Protein AF-A0A2S8FXQ7-F1 (afdb_monomer_lite)

Organism: NCBI:txid124

Secondary structure (DSSP, 8-state):
------PPPPPPSS-HHHHHHIIIIIIHHHHHHHHHHHTHHHHTTHHHHHHHHHHHHSS-TT--HHHHHHHHHHHHHHHHHHHHHHHTT-HHHHHHHHHHHHHHHHHHHHHHHHHHHHHHTS---

Sequence (125 aa):
MPVEGELPKPDPPPSSLVLAWMLGVALFPIKFISLTAIGPCGLLMMPPLLGILGYLLTRNRWIRPLAIVFFLADAGLLSLGVVAAIHFGILAVAVAELIGVTICAIICACLFQRSASDYYYRPAT

Structure (mmCIF, N/CA/C/O backbone):
data_AF-A0A2S8FXQ7-F1
#
_entry.id   AF-A0A2S8FXQ7-F1
#
loop_
_atom_site.group_PDB
_atom_site.id
_atom_site.type_symbol
_atom_site.label_atom_id
_atom_site.label_alt_id
_atom_site.label_comp_id
_atom_site.label_asym_id
_atom_site.label_entity_id
_atom_site.label_seq_id
_atom_site.pdbx_PDB_ins_code
_atom_site.Cartn_x
_atom_site.Cartn_y
_atom_site.Cartn_z
_atom_site.occupancy
_atom_site.B_iso_or_equiv
_atom_site.auth_seq_id
_atom_site.auth_comp_id
_atom_site.auth_asym_id
_atom_site.auth_atom_id
_atom_site.pdbx_PDB_model_num
ATOM 1 N N . MET A 1 1 ? -36.026 -15.161 33.258 1.00 39.22 1 MET A N 1
ATOM 2 C CA . MET A 1 1 ? -35.121 -16.325 33.166 1.00 39.22 1 MET A CA 1
ATOM 3 C C . MET A 1 1 ? -33.881 -15.860 32.422 1.00 39.22 1 MET A C 1
ATOM 5 O O . MET A 1 1 ? -34.058 -15.395 31.301 1.00 39.22 1 MET A O 1
ATOM 9 N N . PRO A 1 2 ? -32.683 -15.864 33.023 1.00 39.41 2 PRO A N 1
ATOM 10 C CA . PRO A 1 2 ? -31.464 -15.580 32.284 1.00 39.41 2 PRO A CA 1
ATOM 11 C C . PRO A 1 2 ? -31.043 -16.859 31.548 1.00 39.41 2 PRO A C 1
ATOM 13 O O . PRO A 1 2 ? -30.916 -17.911 32.163 1.00 39.41 2 PRO A O 1
ATOM 16 N N . VAL A 1 3 ? -30.901 -16.770 30.229 1.00 48.28 3 VAL A N 1
ATOM 17 C CA . VAL A 1 3 ? -30.165 -17.730 29.394 1.00 48.28 3 VAL A CA 1
ATOM 18 C C . VAL A 1 3 ? -29.397 -16.834 28.421 1.00 48.28 3 VAL A C 1
ATOM 20 O O . VAL A 1 3 ? -29.976 -16.303 27.480 1.00 48.28 3 VAL A O 1
ATOM 23 N N . GLU A 1 4 ? -28.210 -16.344 28.781 1.00 47.78 4 GLU A N 1
ATOM 24 C CA . GLU A 1 4 ? -26.935 -17.072 28.639 1.00 47.78 4 GLU A CA 1
ATOM 25 C C . GLU A 1 4 ? -26.847 -17.822 27.306 1.00 47.78 4 GLU A C 1
ATOM 27 O O . GLU A 1 4 ? -26.623 -19.022 27.228 1.00 47.78 4 GLU A O 1
ATOM 32 N N . GLY A 1 5 ? -27.046 -17.077 26.224 1.00 49.47 5 GLY A N 1
ATOM 33 C CA . GLY A 1 5 ? -26.343 -17.325 24.978 1.00 49.47 5 GLY A CA 1
ATOM 34 C C . GLY A 1 5 ? -25.309 -16.224 24.807 1.00 49.47 5 GLY A C 1
ATOM 35 O O . GLY A 1 5 ? -25.539 -15.301 24.028 1.00 49.47 5 GLY A O 1
ATOM 36 N N . GLU A 1 6 ? -24.199 -16.274 25.553 1.00 49.22 6 GLU A N 1
ATOM 37 C CA . GLU A 1 6 ? -22.968 -15.629 25.087 1.00 49.22 6 GLU A CA 1
ATOM 38 C C . GLU A 1 6 ? -22.654 -16.275 23.736 1.00 49.22 6 GLU A C 1
ATOM 40 O O . GLU A 1 6 ? -22.040 -17.337 23.656 1.00 49.22 6 GLU A O 1
ATOM 45 N N . LEU A 1 7 ? -23.161 -15.672 22.657 1.00 52.75 7 LEU A N 1
ATOM 46 C CA . LEU A 1 7 ? -22.653 -15.934 21.323 1.00 52.75 7 LEU A CA 1
ATOM 47 C C . LEU A 1 7 ? -21.140 -15.753 21.442 1.00 52.75 7 LEU A C 1
ATOM 49 O O . LEU A 1 7 ? -20.722 -14.673 21.881 1.00 52.75 7 LEU A O 1
ATOM 53 N N . PRO A 1 8 ? -20.330 -16.787 21.148 1.00 46.47 8 PRO A N 1
ATOM 54 C CA . PRO A 1 8 ? -18.890 -16.686 21.288 1.00 46.47 8 PRO A CA 1
ATOM 55 C C . PRO A 1 8 ? -18.456 -15.438 20.529 1.00 46.47 8 PRO A C 1
ATOM 57 O O . PRO A 1 8 ? -18.696 -15.332 19.323 1.00 46.47 8 PRO A O 1
ATOM 60 N N . LYS A 1 9 ? -17.903 -14.454 21.259 1.00 53.34 9 LYS A N 1
ATOM 61 C CA . LYS A 1 9 ? -17.283 -13.277 20.647 1.00 53.34 9 LYS A CA 1
ATOM 62 C C . LYS A 1 9 ? -16.338 -13.832 19.589 1.00 53.34 9 LYS A C 1
ATOM 64 O O . LYS A 1 9 ? -15.459 -14.605 19.969 1.00 53.34 9 LYS A O 1
ATOM 69 N N . PRO A 1 10 ? -16.537 -13.520 18.299 1.00 50.59 10 PRO A N 1
ATOM 70 C CA . PRO A 1 10 ? -15.670 -14.052 17.270 1.00 50.59 10 PRO A CA 1
ATOM 71 C C . PRO A 1 10 ? -14.243 -13.656 17.633 1.00 50.59 10 PRO A C 1
ATOM 73 O O . PRO A 1 10 ? -13.962 -12.471 17.847 1.00 50.59 10 PRO A O 1
ATOM 76 N N . ASP A 1 11 ? -13.382 -14.665 17.780 1.00 48.84 11 ASP A N 1
ATOM 77 C CA . ASP A 1 11 ? -11.964 -14.466 18.037 1.00 48.84 11 ASP A CA 1
ATOM 78 C C . ASP A 1 11 ? -11.444 -13.428 17.038 1.00 48.84 11 ASP A C 1
ATOM 80 O O . ASP A 1 11 ? -11.709 -13.547 15.834 1.00 48.84 11 ASP A O 1
ATOM 84 N N . PRO A 1 12 ? -10.761 -12.367 17.502 1.00 53.75 12 PRO A N 1
ATOM 85 C CA . PRO A 1 12 ? -10.346 -11.301 16.614 1.00 53.75 12 PRO A CA 1
ATOM 86 C C . PRO A 1 12 ? -9.406 -11.879 15.542 1.00 53.75 12 PRO A C 1
ATOM 88 O O . PRO A 1 12 ? -8.351 -12.418 15.895 1.00 53.75 12 PRO A O 1
ATOM 91 N N . PRO A 1 13 ? -9.719 -11.747 14.236 1.00 50.25 13 PRO A N 1
ATOM 92 C CA . PRO A 1 13 ? -8.735 -12.014 13.197 1.00 50.25 13 PRO A CA 1
ATOM 93 C C . PRO A 1 13 ? -7.546 -11.054 13.388 1.00 50.25 13 PRO A C 1
ATOM 95 O O . PRO A 1 13 ? -7.691 -9.975 13.976 1.00 50.25 13 PRO A O 1
ATOM 98 N N . PRO A 1 14 ? -6.343 -11.474 12.975 1.00 49.78 14 PRO A N 1
ATOM 99 C CA . PRO A 1 14 ? -5.192 -11.583 13.854 1.00 49.78 14 PRO A CA 1
ATOM 100 C C . PRO A 1 14 ? -4.690 -10.252 14.411 1.00 49.78 14 PRO A C 1
ATOM 102 O O . PRO A 1 14 ? -4.868 -9.174 13.842 1.00 49.78 14 PRO A O 1
ATOM 105 N N . SER A 1 15 ? -4.025 -10.393 15.561 1.00 55.78 15 SER A N 1
ATOM 106 C CA . SER A 1 15 ? -3.300 -9.375 16.315 1.00 55.78 15 SER A CA 1
ATOM 107 C C . SER A 1 15 ? -2.642 -8.344 15.400 1.00 55.78 15 SER A C 1
ATOM 109 O O . SER A 1 15 ? -2.075 -8.678 14.365 1.00 55.78 15 SER A O 1
ATOM 111 N N . SER A 1 16 ? -2.669 -7.076 15.806 1.00 55.47 16 SER A N 1
ATOM 112 C CA . SER A 1 16 ? -2.030 -5.930 15.133 1.00 55.47 16 SER A CA 1
ATOM 113 C C . SER A 1 16 ? -0.624 -6.197 14.567 1.00 55.47 16 SER A C 1
ATOM 115 O O . SER A 1 16 ? -0.186 -5.489 13.670 1.00 55.47 16 SER A O 1
ATOM 117 N N . LEU A 1 17 ? 0.068 -7.213 15.088 1.00 56.84 17 LEU A N 1
ATOM 118 C CA . LEU A 1 17 ? 1.322 -7.777 14.601 1.00 56.84 17 LEU A CA 1
ATOM 119 C C . LEU A 1 17 ? 1.236 -8.358 13.183 1.00 56.84 17 LEU A C 1
ATOM 121 O O . LEU A 1 17 ? 2.110 -8.062 12.383 1.00 56.84 17 LEU A O 1
ATOM 125 N N . VAL A 1 18 ? 0.200 -9.127 12.839 1.00 64.88 18 VAL A N 1
ATOM 126 C CA . VAL A 1 18 ? 0.021 -9.671 11.480 1.00 64.88 18 VAL A CA 1
ATOM 127 C C . VAL A 1 18 ? -0.313 -8.557 10.498 1.00 64.88 18 VAL A C 1
ATOM 129 O O . VAL A 1 18 ? 0.243 -8.520 9.408 1.00 64.88 18 VAL A O 1
ATOM 132 N N . LEU A 1 19 ? -1.144 -7.591 10.900 1.00 62.19 19 LEU A N 1
ATOM 133 C CA . LEU A 1 19 ? -1.443 -6.425 10.067 1.00 62.19 19 LEU A CA 1
ATOM 134 C C . LEU A 1 19 ? -0.181 -5.575 9.831 1.00 62.19 19 LEU A C 1
ATOM 136 O O . LEU A 1 19 ? 0.113 -5.202 8.698 1.00 62.19 19 LEU A O 1
ATOM 140 N N . ALA A 1 20 ? 0.602 -5.328 10.888 1.00 61.28 20 ALA A N 1
ATOM 141 C CA . ALA A 1 20 ? 1.895 -4.650 10.805 1.00 61.28 20 ALA A CA 1
ATOM 142 C C . ALA A 1 20 ? 2.919 -5.443 9.975 1.00 61.28 20 ALA A C 1
ATOM 144 O O . ALA A 1 20 ? 3.713 -4.847 9.253 1.00 61.28 20 ALA A O 1
ATOM 145 N N . TRP A 1 21 ? 2.877 -6.774 10.032 1.00 62.72 21 TRP A N 1
ATOM 146 C CA . TRP A 1 21 ? 3.714 -7.652 9.221 1.00 62.72 21 TRP A CA 1
ATOM 147 C C . TRP A 1 21 ? 3.315 -7.596 7.743 1.00 62.72 21 TRP A C 1
ATOM 149 O O . TRP A 1 21 ? 4.183 -7.436 6.895 1.00 62.72 21 TRP A O 1
ATOM 159 N N . MET A 1 22 ? 2.019 -7.611 7.415 1.00 63.53 22 MET A N 1
ATOM 160 C CA . MET A 1 22 ? 1.543 -7.428 6.036 1.00 63.53 22 MET A CA 1
ATOM 161 C C . MET A 1 22 ? 1.900 -6.034 5.489 1.00 63.53 22 MET A C 1
ATOM 163 O O . MET A 1 22 ? 2.302 -5.910 4.335 1.00 63.53 22 MET A O 1
ATOM 167 N N . LEU A 1 23 ? 1.852 -4.995 6.329 1.00 65.44 23 LEU A N 1
ATOM 168 C CA . LEU A 1 23 ? 2.324 -3.646 5.994 1.00 65.44 23 LEU A CA 1
ATOM 169 C C . LEU A 1 23 ? 3.836 -3.578 5.744 1.00 65.44 23 LEU A C 1
ATOM 171 O O . LEU A 1 23 ? 4.276 -2.976 4.768 1.00 65.44 23 LEU A O 1
ATOM 175 N N . GLY A 1 24 ? 4.637 -4.169 6.629 1.00 64.00 24 GLY A N 1
ATOM 176 C CA . GLY A 1 24 ? 6.095 -4.069 6.577 1.00 64.00 24 GLY A CA 1
ATOM 177 C C . GLY A 1 24 ? 6.745 -5.011 5.566 1.00 64.00 24 GLY A C 1
ATOM 178 O O . GLY A 1 24 ? 7.696 -4.626 4.901 1.00 64.00 24 GLY A O 1
ATOM 179 N N . VAL A 1 25 ? 6.241 -6.237 5.427 1.00 67.75 25 VAL A N 1
ATOM 180 C CA . VAL A 1 25 ? 6.875 -7.281 4.607 1.00 67.75 25 VAL A CA 1
ATOM 181 C C . VAL A 1 25 ? 6.336 -7.299 3.183 1.00 67.75 25 VAL A C 1
ATOM 183 O O . VAL A 1 25 ? 7.106 -7.554 2.264 1.00 67.75 25 VAL A O 1
ATOM 186 N N . ALA A 1 26 ? 5.050 -7.002 2.971 1.00 69.00 26 ALA A N 1
ATOM 187 C CA . ALA A 1 26 ? 4.467 -7.049 1.630 1.00 69.00 26 ALA A CA 1
ATOM 188 C C . ALA A 1 26 ? 4.435 -5.675 0.944 1.00 69.00 26 ALA A C 1
ATOM 190 O O . ALA A 1 26 ? 4.854 -5.560 -0.204 1.00 69.00 26 ALA A O 1
ATOM 191 N N . LEU A 1 27 ? 3.985 -4.618 1.632 1.00 71.69 27 LEU A N 1
ATOM 192 C CA . LEU A 1 27 ? 3.818 -3.300 0.999 1.00 71.69 27 LEU A CA 1
ATOM 193 C C . LEU A 1 27 ? 5.129 -2.509 0.884 1.00 71.69 27 LEU A C 1
ATOM 195 O O . LEU A 1 27 ? 5.305 -1.774 -0.087 1.00 71.69 27 LEU A O 1
ATOM 199 N N . PHE A 1 28 ? 6.068 -2.668 1.821 1.00 77.12 28 PHE A N 1
ATOM 200 C CA . PHE A 1 28 ? 7.346 -1.948 1.769 1.00 77.12 28 PHE A CA 1
ATOM 201 C C . PHE A 1 28 ? 8.195 -2.315 0.535 1.00 77.12 28 PHE A C 1
ATOM 203 O O . PHE A 1 28 ? 8.617 -1.395 -0.169 1.00 77.12 28 PHE A O 1
ATOM 210 N N . PRO A 1 29 ? 8.407 -3.606 0.189 1.00 78.94 29 PRO A N 1
ATOM 211 C CA . PRO A 1 29 ? 9.167 -3.959 -1.010 1.00 78.94 29 PRO A CA 1
ATOM 212 C C . PRO A 1 29 ? 8.481 -3.515 -2.303 1.00 78.94 29 PRO A C 1
ATOM 214 O O . PRO A 1 29 ? 9.160 -3.033 -3.205 1.00 78.94 29 PRO A O 1
ATOM 217 N N . ILE A 1 30 ? 7.147 -3.611 -2.383 1.00 79.38 30 ILE A N 1
ATOM 218 C CA . ILE A 1 30 ? 6.380 -3.174 -3.562 1.00 79.38 30 ILE A CA 1
ATOM 219 C C . ILE A 1 30 ? 6.600 -1.679 -3.804 1.00 79.38 30 ILE A C 1
ATOM 221 O O . ILE A 1 30 ? 6.974 -1.284 -4.903 1.00 79.38 30 ILE A O 1
ATOM 225 N N . LYS A 1 31 ? 6.483 -0.849 -2.763 1.00 76.88 31 LYS A N 1
ATOM 226 C CA . LYS A 1 31 ? 6.715 0.598 -2.890 1.00 76.88 31 LYS A CA 1
ATOM 227 C C . LYS A 1 31 ? 8.163 0.955 -3.189 1.00 76.88 31 LYS A C 1
ATOM 229 O O . LYS A 1 31 ? 8.419 1.945 -3.869 1.00 76.88 31 LYS A O 1
ATOM 234 N N . PHE A 1 32 ? 9.114 0.169 -2.694 1.00 77.94 32 PHE A N 1
ATOM 235 C CA . PHE A 1 32 ? 10.524 0.352 -3.023 1.00 77.94 32 PHE A CA 1
ATOM 236 C C . PHE A 1 32 ? 10.807 0.038 -4.503 1.00 77.94 32 PHE A C 1
ATOM 238 O O . PHE A 1 32 ? 11.538 0.770 -5.171 1.00 77.94 32 PHE A O 1
ATOM 245 N N . ILE A 1 33 ? 10.172 -1.001 -5.048 1.00 78.81 33 ILE A N 1
ATOM 246 C CA . ILE A 1 33 ? 10.229 -1.328 -6.478 1.00 78.81 33 ILE A CA 1
ATOM 247 C C . ILE A 1 33 ? 9.589 -0.203 -7.305 1.00 78.81 33 ILE A C 1
ATOM 249 O O . ILE A 1 33 ? 10.203 0.272 -8.257 1.00 78.81 33 ILE A O 1
ATOM 253 N N . SER A 1 34 ? 8.423 0.307 -6.901 1.00 72.44 34 SER A N 1
ATOM 254 C CA . SER A 1 34 ? 7.781 1.452 -7.565 1.00 72.44 34 SER A CA 1
ATOM 255 C C . SER A 1 34 ? 8.647 2.716 -7.534 1.00 72.44 34 SER A C 1
ATOM 257 O O . SER A 1 34 ? 8.745 3.425 -8.533 1.00 72.44 34 SER A O 1
ATOM 259 N N . LEU A 1 35 ? 9.329 2.992 -6.416 1.00 78.25 35 LEU A N 1
ATOM 260 C CA . LEU A 1 35 ? 10.253 4.124 -6.290 1.00 78.25 35 LEU A CA 1
ATOM 261 C C . LEU A 1 35 ? 11.453 4.002 -7.233 1.00 78.25 35 LEU A C 1
ATOM 263 O O . LEU A 1 35 ? 11.851 4.982 -7.860 1.00 78.25 35 LEU A O 1
ATOM 267 N N . THR A 1 36 ? 12.032 2.808 -7.336 1.00 76.00 36 THR A N 1
ATOM 268 C CA . THR A 1 36 ? 13.202 2.578 -8.194 1.00 76.00 36 THR A CA 1
ATOM 269 C C . THR A 1 36 ? 12.844 2.541 -9.680 1.00 76.00 36 THR A C 1
ATOM 271 O O . THR A 1 36 ? 13.638 3.002 -10.494 1.00 76.00 36 THR A O 1
ATOM 274 N N . ALA A 1 37 ? 11.651 2.058 -10.042 1.00 75.69 37 ALA A N 1
ATOM 275 C CA . ALA A 1 37 ? 11.226 1.925 -11.435 1.00 75.69 37 ALA A CA 1
ATOM 276 C C . ALA A 1 37 ? 10.533 3.170 -12.015 1.00 75.69 37 ALA A C 1
ATOM 278 O O . ALA A 1 37 ? 10.748 3.498 -13.177 1.00 75.69 37 ALA A O 1
ATOM 279 N N . ILE A 1 38 ? 9.705 3.862 -11.226 1.00 71.81 38 ILE A N 1
ATOM 280 C CA . ILE A 1 38 ? 8.897 5.018 -11.670 1.00 71.81 38 ILE A CA 1
ATOM 281 C C . ILE A 1 38 ? 9.526 6.348 -11.193 1.00 71.81 38 ILE A C 1
ATOM 283 O O . ILE A 1 38 ? 9.020 7.443 -11.449 1.00 71.81 38 ILE A O 1
ATOM 287 N N . GLY A 1 39 ? 10.664 6.283 -10.493 1.00 72.38 39 GLY A N 1
ATOM 288 C CA . GLY A 1 39 ? 11.428 7.446 -10.051 1.00 72.38 39 GLY A CA 1
ATOM 289 C C . GLY A 1 39 ? 10.643 8.335 -9.069 1.00 72.38 39 GLY A C 1
ATOM 290 O O . GLY A 1 39 ? 10.005 7.821 -8.147 1.00 72.38 39 GLY A O 1
ATOM 291 N N . PRO A 1 40 ? 10.655 9.675 -9.220 1.00 70.62 40 PRO A N 1
ATOM 292 C CA . PRO A 1 40 ? 10.051 10.599 -8.252 1.00 70.62 40 PRO A CA 1
ATOM 293 C C . PRO A 1 40 ? 8.528 10.447 -8.111 1.00 70.62 40 PRO A C 1
ATOM 295 O O . PRO A 1 40 ? 7.962 10.881 -7.111 1.00 70.62 40 PRO A O 1
ATOM 298 N N . CYS A 1 41 ? 7.851 9.791 -9.056 1.00 68.81 41 CYS A N 1
ATOM 299 C CA . CYS A 1 41 ? 6.436 9.454 -8.912 1.00 68.81 41 CYS A CA 1
ATOM 300 C C . CYS A 1 41 ? 6.201 8.375 -7.841 1.00 68.81 41 CYS A C 1
ATOM 302 O O . CYS A 1 41 ? 5.209 8.448 -7.119 1.00 68.81 41 CYS A O 1
ATOM 304 N N . GLY A 1 42 ? 7.130 7.430 -7.655 1.00 63.34 42 GLY A N 1
ATOM 305 C CA . GLY A 1 42 ? 7.031 6.415 -6.599 1.00 63.34 42 GLY A CA 1
ATOM 306 C C . GLY A 1 42 ? 7.193 6.986 -5.182 1.00 63.34 42 GLY A C 1
ATOM 307 O O . GLY A 1 42 ? 6.705 6.406 -4.214 1.00 63.34 42 GLY A O 1
ATOM 308 N N . LEU A 1 43 ? 7.787 8.179 -5.043 1.00 70.25 43 LEU A N 1
ATOM 309 C CA . LEU A 1 43 ? 7.855 8.922 -3.775 1.00 70.25 43 LEU A CA 1
ATOM 310 C C . LEU A 1 43 ? 6.460 9.318 -3.267 1.00 70.25 43 LEU A C 1
ATOM 312 O O . LEU A 1 43 ? 6.230 9.321 -2.059 1.00 70.25 43 LEU A O 1
ATOM 316 N N . LEU A 1 44 ? 5.508 9.577 -4.173 1.00 69.94 44 LEU A N 1
ATOM 317 C CA . LEU A 1 44 ? 4.121 9.914 -3.827 1.00 69.94 44 LEU A CA 1
ATOM 318 C C . LEU A 1 44 ? 3.345 8.731 -3.233 1.00 69.94 44 LEU A C 1
ATOM 320 O O . LEU A 1 44 ? 2.292 8.934 -2.637 1.00 69.94 44 LEU A O 1
ATOM 324 N N . MET A 1 45 ? 3.869 7.508 -3.351 1.00 68.50 45 MET A N 1
ATOM 325 C CA . MET A 1 45 ? 3.257 6.286 -2.818 1.00 68.50 45 MET A CA 1
ATOM 326 C C . MET A 1 45 ? 3.683 5.989 -1.371 1.00 68.50 45 MET A C 1
ATOM 328 O O . MET A 1 45 ? 3.087 5.150 -0.695 1.00 68.50 45 MET A O 1
ATOM 332 N N . MET A 1 46 ? 4.704 6.683 -0.859 1.00 68.81 46 MET A N 1
ATOM 333 C CA . MET A 1 46 ? 5.232 6.510 0.501 1.00 68.81 46 MET A CA 1
ATOM 334 C C . MET A 1 46 ? 4.387 7.138 1.635 1.00 68.81 46 MET A C 1
ATOM 336 O O . MET A 1 46 ? 4.309 6.520 2.701 1.00 68.81 46 MET A O 1
ATOM 340 N N . PRO A 1 47 ? 3.714 8.299 1.468 1.00 72.00 47 PRO A N 1
ATOM 341 C CA . PRO A 1 47 ? 2.963 8.961 2.540 1.00 72.00 47 PRO A CA 1
ATOM 342 C C . PRO A 1 47 ? 1.881 8.105 3.217 1.00 72.00 47 PRO A C 1
ATOM 344 O O . PRO A 1 47 ? 1.815 8.141 4.446 1.00 72.00 47 PRO A O 1
ATOM 347 N N . PRO A 1 48 ? 1.073 7.290 2.506 1.00 67.81 48 PRO A N 1
ATOM 348 C CA . PRO A 1 48 ? 0.122 6.389 3.156 1.00 67.81 48 PRO A CA 1
ATOM 349 C C . PRO A 1 48 ? 0.817 5.343 4.033 1.00 67.81 48 PRO A C 1
ATOM 351 O O . PRO A 1 48 ? 0.321 5.027 5.111 1.00 67.81 48 PRO A O 1
ATOM 354 N N . LEU A 1 49 ? 1.998 4.852 3.622 1.00 68.38 49 LEU A N 1
ATOM 355 C CA . LEU A 1 49 ? 2.768 3.896 4.424 1.00 68.38 49 LEU A CA 1
ATOM 356 C C . LEU A 1 49 ? 3.244 4.540 5.730 1.00 68.38 49 LEU A C 1
ATOM 358 O O . LEU A 1 49 ? 3.092 3.961 6.802 1.00 68.38 49 LEU A O 1
ATOM 362 N N . LEU A 1 50 ? 3.796 5.754 5.637 1.00 70.50 50 LEU A N 1
ATOM 363 C CA . LEU A 1 50 ? 4.264 6.522 6.791 1.00 70.50 50 LEU A CA 1
ATOM 364 C C . LEU A 1 50 ? 3.104 6.923 7.708 1.00 70.50 50 LEU A C 1
ATOM 366 O O . LEU A 1 50 ? 3.240 6.864 8.928 1.00 70.50 50 LEU A O 1
ATOM 370 N N . GLY A 1 51 ? 1.952 7.272 7.130 1.00 67.12 51 GLY A N 1
ATOM 371 C CA . GLY A 1 51 ? 0.721 7.569 7.859 1.00 67.12 51 GLY A CA 1
ATOM 372 C C . GLY A 1 51 ? 0.225 6.371 8.664 1.00 67.12 51 GLY A C 1
ATOM 373 O O . GLY A 1 51 ? -0.100 6.519 9.840 1.00 67.12 51 GLY A O 1
ATOM 374 N N . ILE A 1 52 ? 0.252 5.168 8.081 1.00 68.31 52 ILE A N 1
ATOM 375 C CA . ILE A 1 52 ? -0.108 3.934 8.790 1.00 68.31 52 ILE A CA 1
ATOM 376 C C . ILE A 1 52 ? 0.940 3.576 9.849 1.00 68.31 52 ILE A C 1
ATOM 378 O O . ILE A 1 52 ? 0.573 3.204 10.963 1.00 68.31 52 ILE A O 1
ATOM 382 N N . LEU A 1 53 ? 2.234 3.732 9.553 1.00 68.44 53 LEU A N 1
ATOM 383 C CA . LEU A 1 53 ? 3.309 3.474 10.514 1.00 68.44 53 LEU A CA 1
ATOM 384 C C . LEU A 1 53 ? 3.207 4.408 11.733 1.00 68.44 53 LEU A C 1
ATOM 386 O O . LEU A 1 53 ? 3.273 3.953 12.873 1.00 68.44 53 LEU A O 1
ATOM 390 N N . GLY A 1 54 ? 2.959 5.701 11.504 1.00 64.75 54 GLY A N 1
ATOM 391 C CA . GLY A 1 54 ? 2.696 6.683 12.559 1.00 64.75 54 GLY A CA 1
ATOM 392 C C . GLY A 1 54 ? 1.398 6.401 13.322 1.00 64.75 54 GLY A C 1
ATOM 393 O O . GLY A 1 54 ? 1.346 6.524 14.547 1.00 64.75 54 GLY A O 1
ATOM 394 N N . TYR A 1 55 ? 0.358 5.940 12.624 1.00 64.31 55 TYR A N 1
ATOM 395 C CA . TYR A 1 55 ? -0.897 5.528 13.248 1.00 64.31 55 TYR A CA 1
ATOM 396 C C . TYR A 1 55 ? -0.707 4.317 14.179 1.00 64.31 55 TYR A C 1
ATOM 398 O O . TYR A 1 55 ? -1.218 4.328 15.299 1.00 64.31 55 TYR A O 1
ATOM 406 N N . LEU A 1 56 ? 0.100 3.323 13.786 1.00 63.16 56 LEU A N 1
ATOM 407 C CA . LEU A 1 56 ? 0.434 2.153 14.613 1.00 63.16 56 LEU A CA 1
ATOM 408 C C . LEU A 1 56 ? 1.211 2.510 15.894 1.00 63.16 56 LEU A C 1
ATOM 410 O O . LEU A 1 56 ? 1.067 1.825 16.911 1.00 63.16 56 LEU A O 1
ATOM 414 N N . LEU A 1 57 ? 2.000 3.590 15.876 1.00 64.62 57 LEU A N 1
ATOM 415 C CA . LEU A 1 57 ? 2.703 4.107 17.059 1.00 64.62 57 LEU A CA 1
ATOM 416 C C . LEU A 1 57 ? 1.759 4.792 18.064 1.00 64.62 57 LEU A C 1
ATOM 418 O O . LEU A 1 57 ? 2.121 4.982 19.227 1.00 64.62 57 LEU A O 1
ATOM 422 N N . THR A 1 58 ? 0.535 5.137 17.658 1.00 61.78 58 THR A N 1
ATOM 423 C CA . THR A 1 58 ? -0.413 5.859 18.512 1.00 61.78 58 THR A CA 1
ATOM 424 C C . THR A 1 58 ? -1.091 4.904 19.507 1.00 61.78 58 THR A C 1
ATOM 426 O O . THR A 1 58 ? -1.621 3.854 19.146 1.00 61.78 58 THR A O 1
ATOM 429 N N . ARG A 1 59 ? -1.100 5.265 20.801 1.00 50.41 59 ARG A N 1
ATOM 430 C CA . ARG A 1 59 ? -1.565 4.405 21.916 1.00 50.41 59 ARG A CA 1
ATOM 431 C C . ARG A 1 59 ? -3.066 4.057 21.858 1.00 50.41 59 ARG A C 1
ATOM 433 O O . ARG A 1 59 ? -3.471 3.032 22.401 1.00 50.41 59 ARG A O 1
ATOM 440 N N . ASN A 1 60 ? -3.876 4.846 21.147 1.00 54.00 60 ASN A N 1
ATOM 441 C CA . ASN A 1 60 ? -5.312 4.610 20.924 1.00 54.00 60 ASN A CA 1
ATOM 442 C C . ASN A 1 60 ? -5.566 3.620 19.768 1.00 54.00 60 ASN A C 1
ATOM 444 O O . ASN A 1 60 ? -6.192 3.943 18.762 1.00 54.00 60 ASN A O 1
ATOM 448 N N . ARG A 1 61 ? -5.069 2.389 19.936 1.00 52.88 61 ARG A N 1
ATOM 449 C CA . ARG A 1 61 ? -4.971 1.330 18.909 1.00 52.88 61 ARG A CA 1
ATOM 450 C C . ARG A 1 61 ? -6.293 0.744 18.388 1.00 52.88 61 ARG A C 1
ATOM 452 O O . ARG A 1 61 ? -6.251 -0.189 17.595 1.00 52.88 61 ARG A O 1
ATOM 459 N N . TRP A 1 62 ? -7.449 1.214 18.850 1.00 44.06 62 TRP A N 1
ATOM 460 C CA . TRP A 1 62 ? -8.674 0.407 18.765 1.00 44.06 62 TRP A CA 1
ATOM 461 C C . TRP A 1 62 ? -9.801 0.959 17.923 1.00 44.06 62 TRP A C 1
ATOM 463 O O . TRP A 1 62 ? -10.758 0.244 17.671 1.00 44.06 62 TRP A O 1
ATOM 473 N N . ILE A 1 63 ? -9.713 2.189 17.441 1.00 51.50 63 ILE A N 1
ATOM 474 C CA . ILE A 1 63 ? -10.748 2.716 16.563 1.00 51.50 63 ILE A CA 1
ATOM 475 C C . ILE A 1 63 ? -10.031 3.681 15.641 1.00 51.50 63 ILE A C 1
ATOM 477 O O . ILE A 1 63 ? -9.461 4.659 16.126 1.00 51.50 63 ILE A O 1
ATOM 481 N N . ARG A 1 64 ? -10.064 3.448 14.328 1.00 55.91 64 ARG A N 1
ATOM 482 C CA . ARG A 1 64 ? -10.656 4.455 13.449 1.00 55.91 64 ARG A CA 1
ATOM 483 C C . ARG A 1 64 ? -10.699 4.035 11.979 1.00 55.91 64 ARG A C 1
ATOM 485 O O . ARG A 1 64 ? -9.716 3.506 11.462 1.00 55.91 64 ARG A O 1
ATOM 492 N N . PRO A 1 65 ? -11.770 4.446 11.274 1.00 61.16 65 PRO A N 1
ATOM 493 C CA . PRO A 1 65 ? -11.849 4.459 9.807 1.00 61.16 65 PRO A CA 1
ATOM 494 C C . PRO A 1 65 ? -10.653 5.150 9.130 1.00 61.16 65 PRO A C 1
ATOM 496 O O . PRO A 1 65 ? -10.440 5.003 7.939 1.00 61.16 65 PRO A O 1
ATOM 499 N N . LEU A 1 66 ? -9.834 5.873 9.887 1.00 66.75 66 LEU A N 1
ATOM 500 C CA . LEU A 1 66 ? -8.622 6.538 9.433 1.00 66.75 66 LEU A CA 1
ATOM 501 C C . LEU A 1 66 ? -7.571 5.545 8.886 1.00 66.75 66 LEU A C 1
ATOM 503 O O . LEU A 1 66 ? -6.946 5.840 7.873 1.00 66.75 66 LEU A O 1
ATOM 507 N N . ALA A 1 67 ? -7.441 4.340 9.459 1.00 69.19 67 ALA A N 1
ATOM 508 C CA . ALA A 1 67 ? -6.601 3.287 8.870 1.00 69.19 67 ALA A CA 1
ATOM 509 C C . ALA A 1 67 ? -7.148 2.818 7.510 1.00 69.19 67 ALA A C 1
ATOM 511 O O . ALA A 1 67 ? -6.389 2.660 6.560 1.00 69.19 67 ALA A O 1
ATOM 512 N N . ILE A 1 68 ? -8.473 2.671 7.401 1.00 73.94 68 ILE A N 1
ATOM 513 C CA . ILE A 1 68 ? -9.159 2.318 6.150 1.00 73.94 68 ILE A CA 1
ATOM 514 C C . ILE A 1 68 ? -8.917 3.399 5.091 1.00 73.94 68 ILE A C 1
ATOM 516 O O . ILE A 1 68 ? -8.602 3.076 3.952 1.00 73.94 68 ILE A O 1
ATOM 520 N N . VAL A 1 69 ? -8.997 4.678 5.469 1.00 78.50 69 VAL A N 1
ATOM 521 C CA . VAL A 1 69 ? -8.701 5.807 4.573 1.00 78.50 69 VAL A CA 1
ATOM 522 C C . VAL A 1 69 ? -7.270 5.730 4.048 1.00 78.50 69 VAL A C 1
ATOM 524 O O . VAL A 1 69 ? -7.065 5.912 2.851 1.00 78.50 69 VAL A O 1
ATOM 527 N N . PHE A 1 70 ? -6.288 5.410 4.895 1.00 78.12 70 PHE A N 1
ATOM 528 C CA . PHE A 1 70 ? -4.911 5.256 4.429 1.00 78.12 70 PHE A CA 1
ATOM 529 C C . PHE A 1 70 ? -4.740 4.076 3.469 1.00 78.12 70 PHE A C 1
ATOM 531 O O . PHE A 1 70 ? -4.085 4.244 2.448 1.00 78.12 70 PHE A O 1
ATOM 538 N N . PHE A 1 71 ? -5.345 2.917 3.742 1.00 77.06 71 PHE A N 1
ATOM 539 C CA . PHE A 1 71 ? -5.271 1.767 2.833 1.00 77.06 71 PHE A CA 1
ATOM 540 C C . PHE A 1 71 ? -6.032 1.991 1.519 1.00 77.06 71 PHE A C 1
ATOM 542 O O . PHE A 1 71 ? -5.577 1.542 0.470 1.00 77.06 71 PHE A O 1
ATOM 549 N N . LEU A 1 72 ? -7.155 2.716 1.543 1.00 83.12 72 LEU A N 1
ATOM 550 C CA . LEU A 1 72 ? -7.875 3.133 0.336 1.00 83.12 72 LEU A CA 1
ATOM 551 C C . LEU A 1 72 ? -7.054 4.122 -0.494 1.00 83.12 72 LEU A C 1
ATOM 553 O O . LEU A 1 72 ? -6.959 3.965 -1.710 1.00 83.12 72 LEU A O 1
ATOM 557 N N . ALA A 1 73 ? -6.436 5.113 0.153 1.00 83.00 73 ALA A N 1
ATOM 558 C CA . ALA A 1 73 ? -5.522 6.036 -0.512 1.00 83.00 73 ALA A CA 1
ATOM 559 C C . ALA A 1 73 ? -4.333 5.282 -1.122 1.00 83.00 73 ALA A C 1
ATOM 561 O O . ALA A 1 73 ? -3.931 5.575 -2.246 1.00 83.00 73 ALA A O 1
ATOM 562 N N . ASP A 1 74 ? -3.816 4.274 -0.416 1.00 83.00 74 ASP A N 1
ATOM 563 C CA . ASP A 1 74 ? -2.713 3.453 -0.899 1.00 83.00 74 ASP A CA 1
ATOM 564 C C . ASP A 1 74 ? -3.100 2.586 -2.098 1.00 83.00 74 ASP A C 1
ATOM 566 O O . ASP A 1 74 ? -2.374 2.531 -3.084 1.00 83.00 74 ASP A O 1
ATOM 570 N N . ALA A 1 75 ? -4.282 1.967 -2.058 1.00 84.50 75 ALA A N 1
ATOM 571 C CA . ALA A 1 75 ? -4.831 1.230 -3.189 1.00 84.50 75 ALA A CA 1
ATOM 572 C C . ALA A 1 75 ? -5.043 2.140 -4.411 1.00 84.50 75 ALA A C 1
ATOM 574 O O . ALA A 1 75 ? -4.726 1.746 -5.533 1.00 84.50 75 ALA A O 1
ATOM 575 N N . GLY A 1 76 ? -5.534 3.366 -4.203 1.00 85.00 76 GLY A N 1
ATOM 576 C CA . GLY A 1 76 ? -5.699 4.355 -5.269 1.00 85.00 76 GLY A CA 1
ATOM 577 C C . GLY A 1 76 ? -4.367 4.766 -5.897 1.00 85.00 76 GLY A C 1
ATOM 578 O O . GLY A 1 76 ? -4.232 4.761 -7.119 1.00 85.00 76 GLY A O 1
ATOM 579 N N . LEU A 1 77 ? -3.360 5.056 -5.070 1.00 85.44 77 LEU A N 1
ATOM 580 C CA . LEU A 1 77 ? -2.021 5.413 -5.541 1.00 85.44 77 LEU A CA 1
ATOM 581 C C . LEU A 1 77 ? -1.347 4.251 -6.273 1.00 85.44 77 LEU A C 1
ATOM 583 O O . LEU A 1 77 ? -0.831 4.459 -7.366 1.00 85.44 77 LEU A O 1
ATOM 587 N N . LEU A 1 78 ? -1.403 3.031 -5.733 1.00 83.88 78 LEU A N 1
ATOM 588 C CA . LEU A 1 78 ? -0.888 1.834 -6.405 1.00 83.88 78 LEU A CA 1
ATOM 589 C C . LEU A 1 78 ? -1.605 1.572 -7.733 1.00 83.88 78 LEU A C 1
ATOM 591 O O . LEU A 1 78 ? -0.950 1.224 -8.705 1.00 83.88 78 LEU A O 1
ATOM 595 N N . SER A 1 79 ? -2.914 1.824 -7.824 1.00 86.44 79 SER A N 1
ATOM 596 C CA . SER A 1 79 ? -3.659 1.703 -9.088 1.00 86.44 79 SER A CA 1
ATOM 597 C C . SER A 1 79 ? -3.190 2.714 -10.141 1.00 86.44 79 SER A C 1
ATOM 599 O O . SER A 1 79 ? -3.080 2.369 -11.316 1.00 86.44 79 SER A O 1
ATOM 601 N N . LEU A 1 80 ? -2.868 3.949 -9.734 1.00 85.25 80 LEU A N 1
ATOM 602 C CA . LEU A 1 80 ? -2.233 4.934 -10.620 1.00 85.25 80 LEU A CA 1
ATOM 603 C C . LEU A 1 80 ? -0.828 4.487 -11.044 1.00 85.25 80 LEU A C 1
ATOM 605 O O . LEU A 1 80 ? -0.461 4.669 -12.205 1.00 85.25 80 LEU A O 1
ATOM 609 N N . GLY A 1 81 ? -0.080 3.866 -10.128 1.00 81.75 81 GLY A N 1
ATOM 610 C CA . GLY A 1 81 ? 1.180 3.190 -10.429 1.00 81.75 81 GLY A CA 1
ATOM 611 C C . GLY A 1 81 ? 1.015 2.159 -11.533 1.00 81.75 81 GLY A C 1
ATOM 612 O O . GLY A 1 81 ? 1.718 2.244 -12.534 1.00 81.75 81 GLY A O 1
ATOM 613 N N . VAL A 1 82 ? 0.028 1.260 -11.411 1.00 85.69 82 VAL A N 1
ATOM 614 C CA . VAL A 1 82 ? -0.204 0.184 -12.387 1.00 85.69 82 VAL A CA 1
ATOM 615 C C . VAL A 1 82 ? -0.399 0.773 -13.783 1.00 85.69 82 VAL A C 1
ATOM 617 O O . VAL A 1 82 ? 0.211 0.307 -14.744 1.00 85.69 82 VAL A O 1
ATOM 620 N N . VAL A 1 83 ? -1.208 1.830 -13.901 1.00 87.00 83 VAL A N 1
ATOM 621 C CA . VAL A 1 83 ? -1.435 2.526 -15.178 1.00 87.00 83 VAL A CA 1
ATOM 622 C C . VAL A 1 83 ? -0.137 3.140 -15.712 1.00 87.00 83 VAL A C 1
ATOM 624 O O . VAL A 1 83 ? 0.162 2.995 -16.898 1.00 87.00 83 VAL A O 1
ATOM 627 N N . ALA A 1 84 ? 0.660 3.780 -14.852 1.00 83.12 84 ALA A N 1
ATOM 628 C CA . ALA A 1 84 ? 1.953 4.342 -15.234 1.00 83.12 84 ALA A CA 1
ATOM 629 C C . ALA A 1 84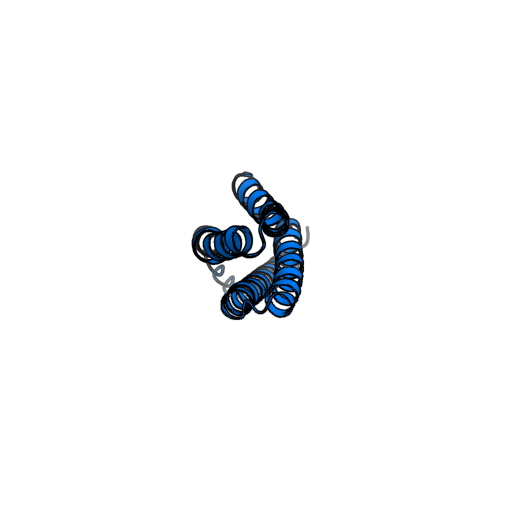 ? 2.946 3.252 -15.674 1.00 83.12 84 ALA A C 1
ATOM 631 O O . ALA A 1 84 ? 3.562 3.371 -16.729 1.00 83.12 84 ALA A O 1
ATOM 632 N N . ALA A 1 85 ? 3.066 2.157 -14.925 1.00 83.81 85 ALA A N 1
ATOM 633 C CA . ALA A 1 85 ? 3.944 1.035 -15.233 1.00 83.81 85 ALA A CA 1
ATOM 634 C C . ALA A 1 85 ? 3.568 0.358 -16.561 1.00 83.81 85 ALA A C 1
ATOM 636 O O . ALA A 1 85 ? 4.455 0.031 -17.351 1.00 83.81 85 ALA A O 1
ATOM 637 N N . ILE A 1 86 ? 2.268 0.210 -16.848 1.00 86.31 86 ILE A N 1
ATOM 638 C CA . ILE A 1 86 ? 1.775 -0.258 -18.152 1.00 86.31 86 ILE A CA 1
ATOM 639 C C . ILE A 1 86 ? 2.159 0.733 -19.257 1.00 86.31 86 ILE A C 1
ATOM 641 O O . ILE A 1 86 ? 2.651 0.308 -20.301 1.00 86.31 86 ILE A O 1
ATOM 645 N N . HIS A 1 87 ? 1.987 2.040 -19.030 1.00 84.25 87 HIS A N 1
ATOM 646 C CA . HIS A 1 87 ? 2.347 3.070 -20.008 1.00 84.25 87 HIS A CA 1
ATOM 647 C C . HIS A 1 87 ? 3.846 3.064 -20.351 1.00 84.25 87 HIS A C 1
ATOM 649 O O . HIS A 1 87 ? 4.205 3.187 -21.519 1.00 84.25 87 HIS A O 1
ATOM 655 N N . PHE A 1 88 ? 4.714 2.851 -19.357 1.00 80.56 88 PHE A N 1
ATOM 656 C CA . PHE A 1 88 ? 6.165 2.735 -19.542 1.00 80.56 88 PHE A CA 1
ATOM 657 C C . PHE A 1 88 ? 6.631 1.338 -19.999 1.00 80.56 88 PHE A C 1
ATOM 659 O O . PHE A 1 88 ? 7.826 1.129 -20.196 1.00 80.56 88 PHE A O 1
ATOM 666 N N . GLY A 1 89 ? 5.718 0.375 -20.178 1.00 83.50 89 GLY A N 1
ATOM 667 C CA . GLY A 1 89 ? 6.037 -0.977 -20.650 1.00 83.50 89 GLY A CA 1
ATOM 668 C C . GLY A 1 89 ? 6.719 -1.880 -19.614 1.00 83.50 89 GLY A C 1
ATOM 669 O O . GLY A 1 89 ? 7.286 -2.911 -19.976 1.00 83.50 89 GLY A O 1
ATOM 670 N N . ILE A 1 90 ? 6.666 -1.535 -18.324 1.00 86.44 90 ILE A N 1
ATOM 671 C CA . ILE A 1 90 ? 7.337 -2.274 -17.247 1.00 86.44 90 ILE A CA 1
ATOM 672 C C . ILE A 1 90 ? 6.356 -3.259 -16.597 1.00 86.44 90 ILE A C 1
ATOM 674 O O . ILE A 1 90 ? 5.876 -3.066 -15.478 1.00 86.44 90 ILE A O 1
ATOM 678 N N . LEU A 1 91 ? 6.060 -4.352 -17.308 1.00 84.38 91 LEU A N 1
ATOM 679 C CA . LEU A 1 91 ? 5.036 -5.329 -16.909 1.00 84.38 91 LEU A CA 1
ATOM 680 C C . LEU A 1 91 ? 5.266 -5.915 -15.502 1.00 84.38 91 LEU A C 1
ATOM 682 O O . LEU A 1 91 ? 4.317 -6.089 -14.744 1.00 84.38 91 LEU A O 1
ATOM 686 N N . ALA A 1 92 ? 6.520 -6.186 -15.128 1.00 83.06 92 ALA A N 1
ATOM 687 C CA . ALA A 1 92 ? 6.853 -6.748 -13.816 1.00 83.06 92 ALA A CA 1
ATOM 688 C C . ALA A 1 92 ? 6.460 -5.818 -12.651 1.00 83.06 92 ALA A C 1
ATOM 690 O O . ALA A 1 92 ? 5.989 -6.288 -11.616 1.00 83.06 92 ALA A O 1
ATOM 691 N N . VAL A 1 93 ? 6.603 -4.503 -12.837 1.00 82.38 93 VAL A N 1
ATOM 692 C CA . VAL A 1 93 ? 6.226 -3.494 -11.837 1.00 82.38 93 VAL A CA 1
ATOM 693 C C . VAL A 1 93 ? 4.709 -3.374 -11.757 1.00 82.38 93 VAL A C 1
ATOM 695 O O . VAL A 1 93 ? 4.164 -3.388 -10.659 1.00 82.38 93 VAL A O 1
ATOM 698 N N . ALA A 1 94 ? 4.019 -3.387 -12.902 1.00 83.19 94 ALA A N 1
ATOM 699 C CA . ALA A 1 94 ? 2.557 -3.378 -12.938 1.00 83.19 94 ALA A CA 1
ATOM 700 C C . ALA A 1 94 ? 1.950 -4.583 -12.192 1.00 83.19 94 ALA A C 1
ATOM 702 O O . ALA A 1 94 ? 0.981 -4.435 -11.451 1.00 83.19 94 ALA A O 1
ATOM 703 N N . VAL A 1 95 ? 2.542 -5.776 -12.338 1.00 87.06 95 VAL A N 1
ATOM 704 C CA . VAL A 1 95 ? 2.113 -6.975 -11.597 1.00 87.06 95 VAL A CA 1
ATOM 705 C C . VAL A 1 95 ? 2.377 -6.824 -10.097 1.00 87.06 95 VAL A C 1
ATOM 707 O O . VAL A 1 95 ? 1.497 -7.130 -9.292 1.00 87.06 95 VAL A O 1
ATOM 710 N N . ALA A 1 96 ? 3.556 -6.332 -9.706 1.00 85.12 96 ALA A N 1
ATOM 711 C CA . ALA A 1 96 ? 3.889 -6.111 -8.299 1.00 85.12 96 ALA A CA 1
ATOM 712 C C . ALA A 1 96 ? 2.936 -5.104 -7.630 1.00 85.12 96 ALA A C 1
ATOM 714 O O . ALA A 1 96 ? 2.455 -5.337 -6.520 1.00 85.12 96 ALA A O 1
ATOM 715 N N . GLU A 1 97 ? 2.604 -4.014 -8.317 1.00 82.94 97 GLU A N 1
ATOM 716 C CA . GLU A 1 97 ? 1.674 -3.004 -7.816 1.00 82.94 97 GLU A CA 1
ATOM 717 C C . GLU A 1 97 ? 0.237 -3.523 -7.749 1.00 82.94 97 GLU A C 1
ATOM 719 O O . GLU A 1 97 ? -0.448 -3.262 -6.762 1.00 82.94 97 GLU A O 1
ATOM 724 N N . LEU A 1 98 ? -0.203 -4.336 -8.717 1.00 86.69 98 LEU A N 1
ATOM 725 C CA . LEU A 1 98 ? -1.517 -4.987 -8.684 1.00 86.69 98 LEU A CA 1
ATOM 726 C C . LEU A 1 98 ? -1.663 -5.926 -7.475 1.00 86.69 98 LEU A C 1
ATOM 728 O O . LEU A 1 98 ? -2.714 -5.959 -6.825 1.00 86.69 98 LEU A O 1
ATOM 732 N N . ILE A 1 99 ? -0.600 -6.660 -7.131 1.00 86.44 99 ILE A N 1
ATOM 733 C CA . ILE A 1 99 ? -0.548 -7.464 -5.902 1.00 86.44 99 ILE A CA 1
ATOM 734 C C . ILE A 1 99 ? -0.706 -6.551 -4.680 1.00 86.44 99 ILE A C 1
ATOM 736 O O . ILE A 1 99 ? -1.509 -6.848 -3.795 1.00 86.44 99 ILE A O 1
ATOM 740 N N . GLY A 1 100 ? -0.018 -5.408 -4.659 1.00 82.38 100 GLY A N 1
ATOM 741 C CA 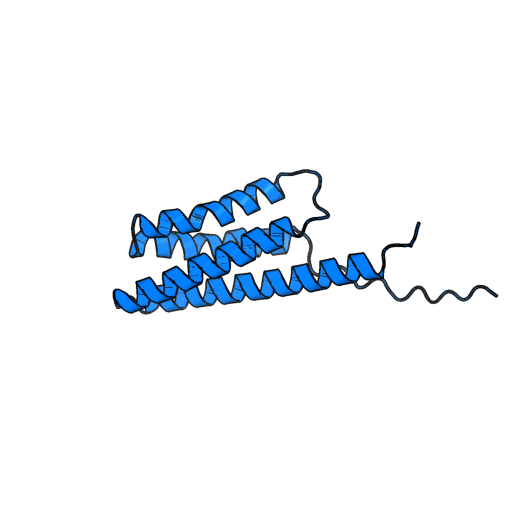. GLY A 1 100 ? -0.154 -4.402 -3.604 1.00 82.38 100 GLY A CA 1
ATOM 742 C C . GLY A 1 100 ? -1.584 -3.870 -3.460 1.00 82.38 100 GLY A C 1
ATOM 743 O O . GLY A 1 100 ? -2.115 -3.855 -2.350 1.00 82.38 100 GLY A O 1
ATOM 744 N N . VAL A 1 101 ? -2.248 -3.517 -4.568 1.00 85.69 101 VAL A N 1
ATOM 745 C CA . VAL A 1 101 ? -3.662 -3.086 -4.579 1.00 85.69 101 VAL A CA 1
ATOM 746 C C . VAL A 1 101 ? -4.558 -4.162 -3.970 1.00 85.69 101 VAL A C 1
ATOM 748 O O . VAL A 1 101 ? -5.398 -3.865 -3.119 1.00 85.69 101 VAL A O 1
ATOM 751 N N . THR A 1 102 ? -4.357 -5.418 -4.373 1.00 84.19 102 THR A N 1
ATOM 752 C CA . THR A 1 102 ? -5.149 -6.557 -3.891 1.00 84.19 102 THR A CA 1
ATOM 753 C C . THR A 1 102 ? -4.977 -6.747 -2.383 1.00 84.19 102 THR A C 1
ATOM 755 O O . THR A 1 102 ? -5.960 -6.918 -1.662 1.00 84.19 102 THR A O 1
ATOM 758 N N . ILE A 1 103 ? -3.744 -6.642 -1.881 1.00 83.94 103 ILE A N 1
ATOM 759 C CA . ILE A 1 103 ? -3.442 -6.724 -0.447 1.00 83.94 103 ILE A CA 1
ATOM 760 C C . ILE A 1 103 ? -4.118 -5.578 0.317 1.00 83.94 103 ILE A C 1
ATOM 762 O O . ILE A 1 103 ? -4.773 -5.829 1.330 1.00 83.94 103 ILE A O 1
ATOM 766 N N . CYS A 1 104 ? -4.029 -4.340 -0.177 1.00 82.19 104 CYS A N 1
ATOM 767 C CA . CYS A 1 104 ? -4.701 -3.191 0.435 1.00 82.19 104 CYS A CA 1
ATOM 768 C C . CYS A 1 104 ? -6.226 -3.373 0.481 1.00 82.19 104 CYS A C 1
ATOM 770 O O . CYS A 1 104 ? -6.844 -3.088 1.506 1.00 82.19 104 CYS A O 1
ATOM 772 N N . ALA A 1 105 ? -6.835 -3.901 -0.585 1.00 83.00 105 ALA A N 1
ATOM 773 C CA . ALA A 1 105 ? -8.269 -4.176 -0.639 1.00 83.00 105 ALA A CA 1
ATOM 774 C C . ALA A 1 105 ? -8.699 -5.253 0.373 1.00 83.00 105 ALA A C 1
ATOM 776 O O . ALA A 1 105 ? -9.697 -5.069 1.072 1.00 83.00 105 ALA A O 1
ATOM 777 N N . ILE A 1 106 ? -7.926 -6.338 0.505 1.00 82.88 106 ILE A N 1
ATOM 778 C CA . ILE A 1 106 ? -8.173 -7.391 1.503 1.00 82.88 106 ILE A CA 1
ATOM 779 C C . ILE A 1 106 ? -8.093 -6.807 2.917 1.00 82.88 106 ILE A C 1
ATOM 781 O O . ILE A 1 106 ? -8.998 -7.022 3.722 1.00 82.88 106 ILE A O 1
ATOM 785 N N . ILE A 1 107 ? -7.059 -6.014 3.214 1.00 78.56 107 ILE A N 1
ATOM 786 C CA . ILE A 1 107 ? -6.905 -5.385 4.531 1.00 78.56 107 ILE A CA 1
ATOM 787 C C . ILE A 1 107 ? -8.069 -4.427 4.816 1.00 78.56 107 ILE A C 1
ATOM 789 O O . ILE A 1 107 ? -8.640 -4.473 5.906 1.00 78.56 107 ILE A O 1
ATOM 793 N N . CYS A 1 108 ? -8.477 -3.610 3.841 1.00 77.62 108 CYS A N 1
ATOM 794 C CA . CYS A 1 108 ? -9.669 -2.771 3.951 1.00 77.62 108 CYS A CA 1
ATOM 795 C C . CYS A 1 108 ? -10.914 -3.598 4.278 1.00 77.62 108 CYS A C 1
ATOM 797 O O . CYS A 1 108 ? -11.636 -3.248 5.208 1.00 77.62 108 CYS A O 1
ATOM 799 N N . ALA A 1 109 ? -11.157 -4.700 3.561 1.00 79.00 109 ALA A N 1
ATOM 800 C CA . ALA A 1 109 ? -12.302 -5.573 3.805 1.00 79.00 109 ALA A CA 1
ATOM 801 C C . ALA A 1 109 ? -12.285 -6.147 5.231 1.00 79.00 109 ALA A C 1
ATOM 803 O O . ALA A 1 109 ? -13.300 -6.088 5.925 1.00 79.00 109 ALA A O 1
ATOM 804 N N . CYS A 1 110 ? -11.127 -6.609 5.711 1.00 77.44 110 CYS A N 1
ATOM 805 C CA . CYS A 1 110 ? -10.968 -7.089 7.085 1.00 77.44 110 CYS A CA 1
ATOM 806 C C . CYS A 1 110 ? -11.236 -5.984 8.122 1.00 77.44 110 CYS A C 1
ATOM 808 O O . CYS A 1 110 ? -11.906 -6.218 9.129 1.00 77.44 110 CYS A O 1
ATOM 810 N N . LEU A 1 111 ? -10.747 -4.764 7.878 1.00 75.50 111 LEU A N 1
ATOM 811 C CA . LEU A 1 111 ? -10.984 -3.618 8.759 1.00 75.50 111 LEU A CA 1
ATOM 812 C C . LEU A 1 111 ? -12.457 -3.182 8.757 1.00 75.50 111 LEU A C 1
ATOM 814 O O . LEU A 1 111 ? -12.987 -2.852 9.817 1.00 75.50 111 LEU A O 1
ATOM 818 N N . PHE A 1 112 ? -13.133 -3.219 7.606 1.00 75.69 112 PHE A N 1
ATOM 819 C CA . PHE A 1 112 ? -14.568 -2.948 7.499 1.00 75.69 112 PHE A CA 1
ATOM 820 C C . PHE A 1 112 ? -15.401 -3.993 8.240 1.00 75.69 112 PHE A C 1
ATOM 822 O O . PHE A 1 112 ? -16.283 -3.618 9.009 1.00 75.69 112 PHE A O 1
ATOM 829 N N . GLN A 1 113 ? -15.098 -5.283 8.067 1.00 75.00 113 GLN A N 1
ATOM 830 C CA . GLN A 1 113 ? -15.765 -6.365 8.798 1.00 75.00 113 GLN A CA 1
ATOM 831 C C . GLN A 1 113 ? -15.619 -6.187 10.312 1.00 75.00 113 GLN A C 1
ATOM 833 O O . GLN A 1 113 ? -16.603 -6.285 11.046 1.00 75.00 113 GLN A O 1
ATOM 838 N N . ARG A 1 114 ? -14.413 -5.843 10.779 1.00 71.69 114 ARG A N 1
ATOM 839 C CA . ARG A 1 114 ? -14.159 -5.564 12.196 1.00 71.69 114 ARG A CA 1
ATOM 840 C C . ARG A 1 114 ? -14.913 -4.331 12.689 1.00 71.69 114 ARG A C 1
ATOM 842 O O . ARG A 1 114 ? -15.561 -4.399 13.724 1.00 71.69 114 ARG A O 1
ATOM 849 N N . SER A 1 115 ? -14.878 -3.232 11.935 1.00 70.06 115 SER A N 1
ATOM 850 C CA . SER A 1 115 ? -15.598 -2.005 12.293 1.00 70.06 115 SER A CA 1
ATOM 851 C C . SER A 1 115 ? -17.112 -2.218 12.347 1.00 70.06 115 SER A C 1
ATOM 853 O O . SER A 1 115 ? -17.771 -1.621 13.194 1.00 70.06 115 SER A O 1
ATOM 855 N N . ALA A 1 116 ? -17.666 -3.039 11.451 1.00 71.62 116 ALA A N 1
ATOM 856 C CA . ALA A 1 116 ? -19.078 -3.399 11.467 1.00 71.62 116 ALA A CA 1
ATOM 857 C C . ALA A 1 116 ? -19.407 -4.253 12.698 1.00 71.62 116 ALA 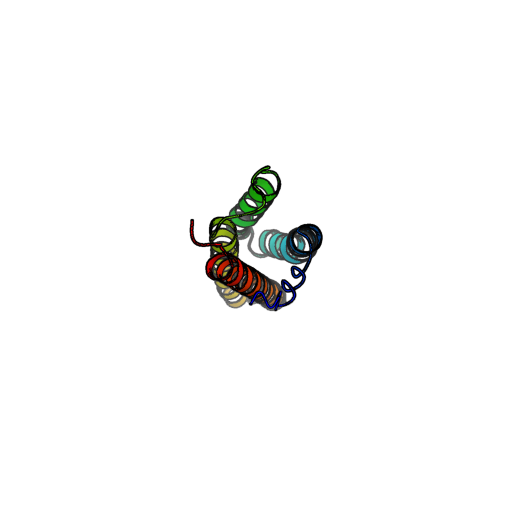A C 1
ATOM 859 O O . ALA A 1 116 ? -20.350 -3.941 13.418 1.00 71.62 116 ALA A O 1
ATOM 860 N N . SER A 1 117 ? -18.595 -5.275 12.987 1.00 68.06 117 SER A N 1
ATOM 861 C CA . SER A 1 117 ? -18.732 -6.102 14.191 1.00 68.06 117 SER A CA 1
ATOM 862 C C . SER A 1 117 ? -18.707 -5.250 15.466 1.00 68.06 117 SER A C 1
ATOM 864 O O . SER A 1 117 ? -19.624 -5.328 16.279 1.00 68.06 117 SER A O 1
ATOM 866 N N . ASP A 1 118 ? -17.716 -4.370 15.617 1.00 67.62 118 ASP A N 1
ATOM 867 C CA . ASP A 1 118 ? -17.600 -3.490 16.786 1.00 67.62 118 ASP A CA 1
ATOM 868 C C . ASP A 1 118 ? -18.802 -2.540 16.931 1.00 67.62 118 ASP A C 1
ATOM 870 O O . ASP A 1 118 ? -19.166 -2.183 18.049 1.00 67.62 118 ASP A O 1
ATOM 874 N N . TYR A 1 119 ? -19.435 -2.137 15.823 1.00 68.69 119 TYR A N 1
ATOM 875 C CA . TYR A 1 119 ? -20.651 -1.323 15.842 1.00 68.69 119 TYR A CA 1
ATOM 876 C C . TYR A 1 119 ? -21.879 -2.126 16.293 1.00 68.69 119 TYR A C 1
ATOM 878 O O . TYR A 1 119 ? -22.626 -1.656 17.147 1.00 68.69 119 TYR A O 1
ATOM 886 N N . TYR A 1 120 ? -22.069 -3.341 15.766 1.00 64.31 120 TYR A N 1
ATOM 887 C CA . TYR A 1 120 ? -23.218 -4.194 16.096 1.00 64.31 120 TYR A CA 1
ATOM 888 C C . TYR A 1 120 ? -23.174 -4.762 17.521 1.00 64.31 120 TYR A C 1
ATOM 890 O O . TYR A 1 120 ? -24.224 -4.944 18.131 1.00 64.31 120 TYR A O 1
ATOM 898 N N . TYR A 1 121 ? -21.981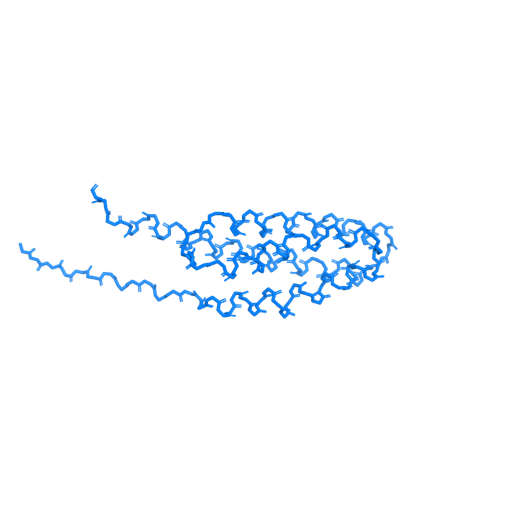 -5.023 18.063 1.00 66.25 121 TYR A N 1
ATOM 899 C CA . TYR A 1 121 ? -21.805 -5.585 19.410 1.00 66.25 121 TYR A CA 1
ATOM 900 C C . TYR A 1 121 ? -21.497 -4.535 20.484 1.00 66.25 121 TYR A C 1
ATOM 902 O O . TYR A 1 121 ? -21.181 -4.891 21.623 1.00 66.25 121 TYR A O 1
ATOM 910 N N . ARG A 1 122 ? -21.575 -3.237 20.160 1.00 58.53 122 ARG A N 1
ATOM 911 C CA . ARG A 1 122 ? -21.438 -2.186 21.170 1.00 58.53 122 ARG A CA 1
ATOM 912 C C . ARG A 1 122 ? -22.696 -2.191 22.044 1.00 58.53 122 ARG A C 1
ATOM 914 O O . ARG A 1 122 ? -23.779 -1.979 21.502 1.00 58.53 122 ARG A O 1
ATOM 921 N N . PRO A 1 123 ? -22.598 -2.413 23.369 1.00 52.69 123 PRO A N 1
ATOM 922 C CA . PRO A 1 123 ? -23.763 -2.283 24.230 1.00 52.69 123 PRO A CA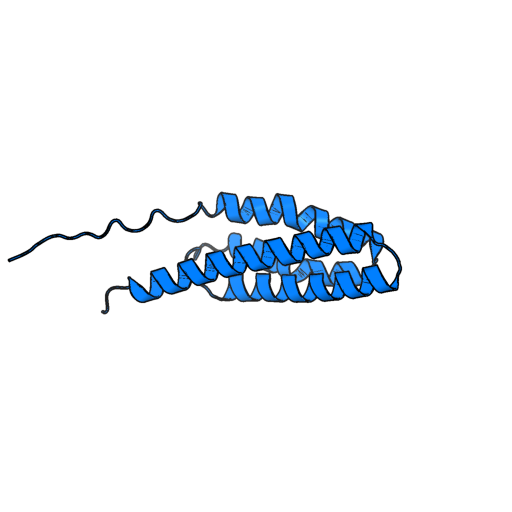 1
ATOM 923 C C . PRO A 1 123 ? -24.274 -0.847 24.108 1.00 52.69 123 PRO A C 1
ATOM 925 O O . PRO A 1 123 ? -23.507 0.102 24.297 1.00 52.69 123 PRO A O 1
ATOM 928 N N . ALA A 1 124 ? -2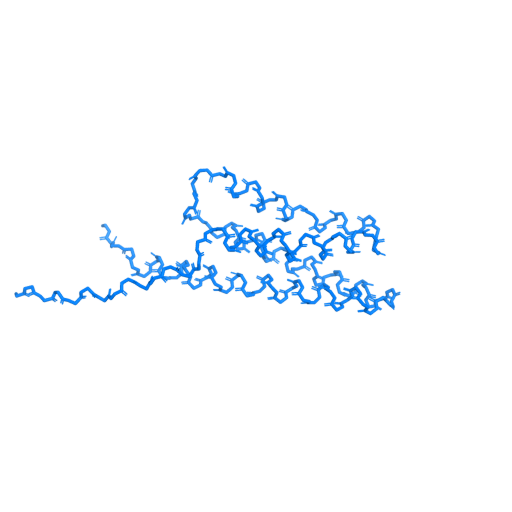5.540 -0.704 23.717 1.00 57.38 124 ALA A N 1
ATOM 929 C CA . ALA A 1 124 ? -26.224 0.577 23.724 1.00 57.38 124 ALA A CA 1
ATOM 930 C C . ALA A 1 124 ? -26.212 1.083 25.171 1.00 57.38 124 ALA A C 1
ATOM 932 O O . ALA A 1 124 ? -26.810 0.461 26.047 1.00 57.38 124 ALA A O 1
ATOM 933 N N . THR A 1 125 ? -25.433 2.132 25.423 1.00 54.06 125 THR A N 1
ATOM 934 C CA . THR A 1 125 ? -25.498 2.898 26.672 1.00 54.06 125 THR A CA 1
ATOM 935 C C . THR A 1 125 ? -26.800 3.664 26.731 1.00 54.06 125 THR A C 1
ATOM 937 O O . THR A 1 125 ? -27.090 4.329 25.707 1.00 54.06 125 THR A O 1
#

Radius of gyration: 17.86 Å; chains: 1; bounding box: 48×28×54 Å

pLDDT: mean 70.14, std 12.44, range [39.22, 87.06]

Foldseek 3Di:
DDDDPPVPLPDQPDDPVVVVCCLVVQVVVLLVLLCVPVPPLSVVLCPLSVQVVVVCVDPVVQDDCSNLVSLVVNLVSLVVSLVVCVVVVNVVSNVSSVVSSVSSVVVSVSVVVVVVSCVVPPPDD